Protein AF-A0A2G5LLR0-F1 (afdb_monomer_lite)

Structure (mmCIF, N/CA/C/O backbone):
data_AF-A0A2G5LLR0-F1
#
_entry.id   AF-A0A2G5LLR0-F1
#
loop_
_atom_site.group_PDB
_atom_site.id
_atom_site.type_symbol
_atom_site.label_atom_id
_atom_site.label_alt_id
_atom_site.label_comp_id
_atom_site.label_asym_id
_atom_site.label_entity_id
_atom_site.label_seq_id
_atom_site.pdbx_PDB_ins_code
_atom_site.Cartn_x
_atom_site.Cartn_y
_atom_site.Cartn_z
_atom_site.occupancy
_atom_site.B_iso_or_equiv
_atom_site.auth_seq_id
_atom_site.auth_comp_id
_atom_site.auth_asym_id
_atom_site.auth_atom_id
_atom_site.pdbx_PDB_model_num
ATOM 1 N N . MET A 1 1 ? 50.215 10.017 -49.770 1.00 57.88 1 MET A N 1
ATOM 2 C CA . MET A 1 1 ? 49.683 8.935 -48.911 1.00 57.88 1 MET A CA 1
ATOM 3 C C . MET A 1 1 ? 49.084 9.412 -47.589 1.00 57.88 1 MET A C 1
ATOM 5 O O . MET A 1 1 ? 48.068 8.863 -47.212 1.00 57.88 1 MET A O 1
ATOM 9 N N . GLN A 1 2 ? 49.632 10.407 -46.873 1.00 67.75 2 GLN A N 1
ATOM 10 C CA . GLN A 1 2 ? 49.030 10.844 -45.594 1.00 67.75 2 GLN A CA 1
ATOM 11 C C . GLN A 1 2 ? 47.757 11.704 -45.754 1.00 67.75 2 GLN A C 1
ATOM 13 O O . GLN A 1 2 ? 46.810 11.515 -44.999 1.00 67.75 2 GLN A O 1
ATOM 18 N N . ILE A 1 3 ? 47.694 12.601 -46.752 1.00 74.75 3 ILE A N 1
ATOM 19 C CA . ILE A 1 3 ? 46.533 13.493 -46.976 1.00 74.75 3 ILE A CA 1
ATOM 20 C C . ILE A 1 3 ? 45.230 12.725 -47.264 1.00 74.75 3 ILE A C 1
ATOM 22 O O . ILE A 1 3 ? 44.184 13.072 -46.723 1.00 74.75 3 ILE A O 1
ATOM 26 N N . GLU A 1 4 ? 45.286 11.662 -48.069 1.00 77.50 4 GLU A N 1
ATOM 27 C CA . GLU A 1 4 ? 44.109 10.853 -48.426 1.00 77.50 4 GLU A CA 1
ATOM 28 C C . GLU A 1 4 ? 43.542 10.125 -47.199 1.00 77.50 4 GLU A C 1
ATOM 30 O O . GLU A 1 4 ? 42.330 10.104 -46.988 1.00 77.50 4 GLU A O 1
ATOM 35 N N . THR A 1 5 ? 44.417 9.623 -46.322 1.00 83.62 5 THR A N 1
ATOM 36 C CA . THR A 1 5 ? 44.028 8.997 -45.052 1.00 83.62 5 THR A CA 1
ATOM 37 C C . THR A 1 5 ? 43.317 9.981 -44.121 1.00 83.62 5 THR A C 1
ATOM 39 O O . THR A 1 5 ? 42.313 9.617 -43.511 1.00 83.62 5 THR A O 1
ATOM 42 N N . TYR A 1 6 ? 43.769 11.238 -44.036 1.00 84.44 6 TYR A N 1
ATOM 43 C CA . TYR A 1 6 ? 43.101 12.257 -43.212 1.00 84.44 6 TYR A CA 1
ATOM 44 C C . TYR A 1 6 ? 41.673 12.553 -43.682 1.00 84.44 6 TYR A C 1
ATOM 46 O O . TYR A 1 6 ? 40.776 12.691 -42.851 1.00 84.44 6 TYR A O 1
ATOM 54 N N . ILE A 1 7 ? 41.444 12.610 -44.997 1.00 84.38 7 ILE A N 1
ATOM 55 C CA . ILE A 1 7 ? 40.114 12.872 -45.568 1.00 84.38 7 ILE A CA 1
ATOM 56 C C . ILE A 1 7 ? 39.158 11.711 -45.259 1.00 84.38 7 ILE A C 1
ATOM 58 O O . ILE A 1 7 ? 38.023 11.940 -44.840 1.00 84.38 7 ILE A O 1
ATOM 62 N N . ILE A 1 8 ? 39.627 10.466 -45.395 1.00 84.69 8 ILE A N 1
ATOM 63 C CA . ILE A 1 8 ? 38.828 9.266 -45.099 1.00 84.69 8 ILE A CA 1
ATOM 64 C C . ILE A 1 8 ? 38.470 9.203 -43.607 1.00 84.69 8 ILE A C 1
ATOM 66 O O . ILE A 1 8 ? 37.311 8.980 -43.254 1.00 84.69 8 ILE A O 1
ATOM 70 N N . VAL A 1 9 ? 39.441 9.452 -42.723 1.00 88.88 9 VAL A N 1
ATOM 71 C CA . VAL A 1 9 ? 39.224 9.442 -41.268 1.00 88.88 9 VAL A CA 1
ATOM 72 C C . VAL A 1 9 ? 38.271 10.562 -40.837 1.00 88.88 9 VAL A C 1
ATOM 74 O O . VAL A 1 9 ? 37.388 10.327 -40.012 1.00 88.88 9 VAL A O 1
ATOM 77 N N . ALA A 1 10 ? 38.390 11.756 -41.425 1.00 87.81 10 ALA A N 1
ATOM 78 C CA . ALA A 1 10 ? 37.488 12.871 -41.146 1.00 87.81 10 ALA A CA 1
ATOM 79 C C . ALA A 1 10 ? 36.044 12.571 -41.585 1.00 87.81 10 ALA A C 1
ATOM 81 O O . ALA A 1 10 ? 35.111 12.795 -40.814 1.00 87.81 10 ALA A O 1
ATOM 82 N N . GLY A 1 11 ? 35.850 12.007 -42.783 1.00 87.62 11 GLY A N 1
ATOM 83 C CA . GLY A 1 11 ? 34.526 11.609 -43.271 1.00 87.62 11 GLY A CA 1
ATOM 84 C C . GLY A 1 11 ? 33.871 10.538 -42.393 1.00 87.62 11 GLY A C 1
ATOM 85 O O . GLY A 1 11 ? 32.687 10.638 -42.064 1.00 87.62 11 GLY A O 1
ATOM 86 N N . LEU A 1 12 ? 34.655 9.555 -41.939 1.00 92.62 12 LEU A N 1
ATOM 87 C CA . LEU A 1 12 ? 34.179 8.512 -41.033 1.00 92.62 12 LEU A CA 1
ATOM 88 C C . LEU A 1 12 ? 33.760 9.097 -39.674 1.00 92.62 12 LEU A C 1
ATOM 90 O O . LEU A 1 12 ? 32.678 8.786 -39.179 1.00 92.62 12 LEU A O 1
ATOM 94 N N . LEU A 1 13 ? 34.574 9.985 -39.096 1.00 93.06 13 LEU A N 1
ATOM 95 C CA . LEU A 1 13 ? 34.265 10.647 -37.825 1.00 93.06 13 LEU A CA 1
ATOM 96 C C . LEU A 1 13 ? 32.965 11.450 -37.894 1.00 93.06 13 LEU A C 1
ATOM 98 O O . LEU A 1 13 ? 32.121 11.324 -37.007 1.00 93.06 13 LEU A O 1
ATOM 102 N N . VAL A 1 14 ? 32.763 12.224 -38.961 1.00 93.25 14 VAL A N 1
ATOM 103 C CA . VAL A 1 14 ? 31.525 12.997 -39.152 1.00 93.25 14 VAL A CA 1
ATOM 104 C C . VAL A 1 14 ? 30.312 12.069 -39.270 1.00 93.25 14 VAL A C 1
ATOM 106 O O . VAL A 1 14 ? 29.283 12.328 -38.643 1.00 93.25 14 VAL A O 1
ATOM 109 N N . GLY A 1 15 ? 30.439 10.955 -39.998 1.00 91.25 15 GLY A N 1
ATOM 110 C CA . GLY A 1 15 ? 29.382 9.947 -40.111 1.00 91.25 15 GLY A CA 1
ATOM 111 C C . GLY A 1 15 ? 28.999 9.321 -38.766 1.00 91.25 15 GLY A C 1
ATOM 112 O O . GLY A 1 15 ? 27.812 9.218 -38.441 1.00 91.25 15 GLY A O 1
ATOM 113 N N . TRP A 1 16 ? 29.985 8.964 -37.938 1.00 94.69 16 TRP A N 1
ATOM 114 C CA . TRP A 1 16 ? 29.744 8.416 -36.598 1.00 94.69 16 TRP A CA 1
ATOM 115 C C . TRP A 1 16 ? 29.105 9.434 -35.654 1.00 94.69 16 TRP A C 1
ATOM 117 O O . TRP A 1 16 ? 28.158 9.096 -34.943 1.00 94.69 16 TRP A O 1
ATOM 127 N N . ILE A 1 17 ? 29.560 10.689 -35.683 1.00 93.25 17 ILE A N 1
ATOM 128 C CA . ILE A 1 17 ? 28.996 11.764 -34.856 1.00 93.25 17 ILE A CA 1
ATOM 129 C C . ILE A 1 17 ? 27.536 12.032 -35.242 1.00 93.25 17 ILE A C 1
ATOM 131 O O . ILE A 1 17 ? 26.672 12.105 -34.365 1.00 93.25 17 ILE A O 1
ATOM 135 N N . ALA A 1 18 ? 27.234 12.123 -36.540 1.00 93.00 18 ALA A N 1
ATOM 136 C CA . ALA A 1 18 ? 25.869 12.329 -37.023 1.00 93.00 18 ALA A CA 1
ATOM 137 C C . ALA A 1 18 ? 24.941 11.170 -36.619 1.00 93.00 18 ALA A C 1
ATOM 139 O O . ALA A 1 18 ? 23.823 11.392 -36.144 1.00 93.00 18 ALA A O 1
ATOM 140 N N . THR A 1 19 ? 25.431 9.935 -36.738 1.00 92.56 19 THR A N 1
ATOM 141 C CA . THR A 1 19 ? 24.680 8.733 -36.354 1.00 92.56 19 THR A CA 1
ATOM 142 C C . THR A 1 19 ? 24.414 8.701 -34.849 1.00 92.56 19 THR A C 1
ATOM 144 O O . THR A 1 19 ? 23.276 8.491 -34.424 1.00 92.56 19 THR A O 1
ATOM 147 N N . ALA A 1 20 ? 25.428 8.988 -34.028 1.00 92.44 20 ALA A N 1
ATOM 148 C CA . ALA A 1 20 ? 25.291 9.051 -32.576 1.00 92.44 20 ALA A CA 1
ATOM 149 C C . ALA A 1 20 ? 24.283 10.128 -32.148 1.00 92.44 20 ALA A C 1
ATOM 151 O O . ALA A 1 20 ? 23.409 9.869 -31.319 1.00 92.44 20 ALA A O 1
ATOM 152 N N . PHE A 1 21 ? 24.340 11.316 -32.758 1.00 93.81 21 PHE A N 1
ATOM 153 C CA . PHE A 1 21 ? 23.394 12.393 -32.477 1.00 93.81 21 PHE A CA 1
ATOM 154 C C . PHE A 1 21 ? 21.944 11.976 -32.772 1.00 93.81 21 PHE A C 1
ATOM 156 O O . PHE A 1 21 ? 21.043 12.213 -31.959 1.00 93.81 21 PHE A O 1
ATOM 163 N N . PHE A 1 22 ? 21.710 11.310 -33.905 1.00 92.06 22 PHE A N 1
ATOM 164 C CA . PHE A 1 22 ? 20.374 10.856 -34.281 1.00 92.06 22 PHE A CA 1
ATOM 165 C C . PHE A 1 22 ? 19.854 9.748 -33.354 1.00 92.06 22 PHE A C 1
ATOM 167 O O . PHE A 1 22 ? 18.702 9.803 -32.916 1.00 92.06 22 PHE A O 1
ATOM 174 N N . LEU A 1 23 ? 20.712 8.792 -32.982 1.00 91.06 23 LEU A N 1
ATOM 175 C CA . LEU A 1 23 ? 20.376 7.717 -32.045 1.00 91.06 23 LEU A CA 1
ATOM 176 C C . LEU A 1 23 ? 20.024 8.251 -30.654 1.00 91.06 23 LEU A C 1
ATOM 178 O O . LEU A 1 23 ? 19.020 7.831 -30.082 1.00 91.06 23 LEU A O 1
ATOM 182 N N . ILE A 1 24 ? 20.784 9.218 -30.133 1.00 89.75 24 ILE A N 1
ATOM 183 C CA . ILE A 1 24 ? 20.501 9.852 -28.835 1.00 89.75 24 ILE A CA 1
ATOM 184 C C . ILE A 1 24 ? 19.157 10.588 -28.870 1.00 89.75 24 ILE A C 1
ATOM 186 O O . ILE A 1 24 ? 18.375 10.533 -27.919 1.00 89.75 24 ILE A O 1
ATOM 190 N N . LYS A 1 25 ? 18.852 11.285 -29.969 1.00 90.38 25 LYS A N 1
ATOM 191 C CA . LYS A 1 25 ? 17.575 11.993 -30.119 1.00 90.38 25 LYS A CA 1
ATOM 192 C C . LYS A 1 25 ? 16.397 11.019 -30.200 1.00 90.38 25 LYS A C 1
ATOM 194 O O . LYS A 1 25 ? 15.358 11.256 -29.579 1.00 90.38 25 LYS A O 1
ATOM 199 N N . ALA A 1 26 ? 16.556 9.926 -30.943 1.00 88.25 26 ALA A N 1
ATOM 200 C CA . ALA A 1 26 ? 15.540 8.890 -31.075 1.00 88.25 26 ALA A CA 1
ATOM 201 C C . ALA A 1 26 ? 15.302 8.152 -29.749 1.00 88.25 26 ALA A C 1
ATOM 203 O O . ALA A 1 26 ? 14.148 7.978 -29.353 1.00 88.25 26 ALA A O 1
ATOM 204 N N . SER A 1 27 ? 16.368 7.792 -29.027 1.00 86.88 27 SER A N 1
ATOM 205 C CA . SER A 1 27 ? 16.272 7.085 -27.748 1.00 86.88 27 SER A CA 1
ATOM 206 C C . SER A 1 27 ? 15.604 7.938 -26.675 1.00 86.88 27 SER A C 1
ATOM 208 O O . SER A 1 27 ? 14.671 7.466 -26.033 1.00 86.88 27 SER A O 1
ATOM 210 N N . LYS A 1 28 ? 15.966 9.222 -26.546 1.00 85.06 28 LYS A N 1
ATOM 211 C CA . LYS A 1 28 ? 15.291 10.153 -25.622 1.00 85.06 28 LYS A CA 1
ATOM 212 C C . LYS A 1 28 ? 13.794 10.272 -25.914 1.00 85.06 28 LYS A C 1
ATOM 214 O O . LYS A 1 28 ? 12.980 10.238 -24.996 1.00 85.06 28 LYS A O 1
ATOM 219 N N . LYS A 1 29 ? 13.417 10.370 -27.193 1.00 85.19 29 LYS A N 1
ATOM 220 C CA . LYS A 1 29 ? 12.010 10.456 -27.614 1.00 85.19 29 LYS A CA 1
ATOM 221 C C . LYS A 1 29 ? 11.238 9.163 -27.332 1.00 85.19 29 LYS A C 1
ATOM 223 O O . LYS A 1 29 ? 10.074 9.224 -26.942 1.00 85.19 29 LYS A O 1
ATOM 228 N N . ALA A 1 30 ? 11.863 8.007 -27.542 1.00 80.56 30 ALA A N 1
ATOM 229 C CA . ALA A 1 30 ? 11.269 6.712 -27.228 1.00 80.56 30 ALA A CA 1
ATOM 230 C C . ALA A 1 30 ? 11.129 6.509 -25.712 1.00 80.56 30 ALA A C 1
ATOM 232 O O . ALA A 1 30 ? 10.073 6.079 -25.259 1.00 80.56 30 ALA A O 1
ATOM 233 N N . PHE A 1 31 ? 12.144 6.893 -24.934 1.00 78.31 31 PHE A N 1
ATOM 234 C CA . PHE A 1 31 ? 12.137 6.791 -23.477 1.00 78.31 31 PHE A CA 1
ATOM 235 C C . PHE A 1 31 ? 11.061 7.678 -22.846 1.00 78.31 31 PHE A C 1
ATOM 237 O O . PHE A 1 31 ? 10.290 7.187 -22.032 1.00 78.31 31 PHE A O 1
ATOM 244 N N . ALA A 1 32 ? 10.933 8.939 -23.278 1.00 82.12 32 ALA A N 1
ATOM 245 C CA . ALA A 1 32 ? 9.870 9.831 -22.806 1.00 82.12 32 ALA A CA 1
ATOM 246 C C . ALA A 1 32 ? 8.473 9.232 -23.053 1.00 82.12 32 ALA A C 1
ATOM 248 O O . ALA A 1 32 ? 7.661 9.139 -22.141 1.00 82.12 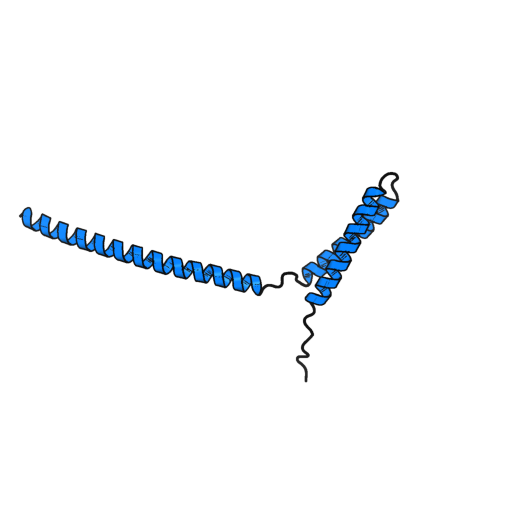32 ALA A O 1
ATOM 249 N N . ARG A 1 33 ? 8.231 8.703 -24.260 1.00 78.44 33 ARG A N 1
ATOM 250 C CA . ARG A 1 33 ? 6.960 8.038 -24.598 1.00 78.44 33 ARG A CA 1
ATOM 251 C C . ARG A 1 33 ? 6.715 6.756 -23.802 1.00 78.44 33 ARG A C 1
ATOM 253 O O . ARG A 1 33 ? 5.568 6.459 -23.484 1.00 78.44 33 ARG A O 1
ATOM 260 N N . GLY A 1 34 ? 7.763 5.976 -23.539 1.00 79.94 34 GLY A N 1
ATOM 261 C CA . GLY A 1 34 ? 7.680 4.762 -22.727 1.00 79.94 34 GLY A CA 1
ATOM 262 C C . GLY A 1 34 ? 7.370 5.076 -21.266 1.00 79.94 34 GLY A C 1
ATOM 263 O O . GLY A 1 34 ? 6.501 4.438 -20.679 1.00 79.94 34 GLY A O 1
ATOM 264 N N . PHE A 1 35 ? 8.021 6.101 -20.714 1.00 81.50 35 PHE A N 1
ATOM 265 C CA . PHE A 1 35 ? 7.795 6.576 -19.354 1.00 81.50 35 PHE A CA 1
ATOM 266 C C . PH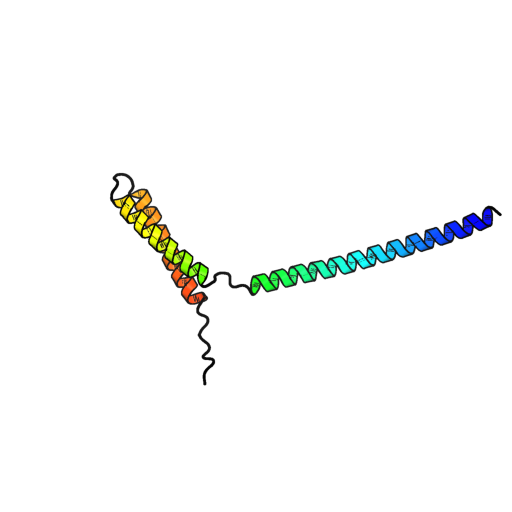E A 1 35 ? 6.378 7.132 -19.173 1.00 81.50 35 PHE A C 1
ATOM 268 O O . PHE A 1 35 ? 5.672 6.674 -18.281 1.00 81.50 35 PHE A O 1
ATOM 275 N N . ASP A 1 36 ? 5.914 8.020 -20.059 1.00 79.06 36 ASP A N 1
ATOM 276 C CA . ASP A 1 36 ? 4.558 8.586 -19.985 1.00 79.06 36 ASP A CA 1
ATOM 277 C C . ASP A 1 36 ? 3.476 7.498 -20.063 1.00 79.06 36 ASP A C 1
ATOM 279 O O . ASP A 1 36 ? 2.506 7.517 -19.305 1.00 79.06 36 ASP A O 1
ATOM 283 N N . ARG A 1 37 ? 3.653 6.498 -20.941 1.00 79.12 37 ARG A N 1
ATOM 284 C CA . ARG A 1 37 ? 2.746 5.340 -21.004 1.00 79.12 37 ARG A CA 1
ATOM 285 C C . ARG A 1 37 ? 2.802 4.501 -19.734 1.00 79.12 37 ARG A C 1
ATOM 287 O O . ARG A 1 37 ? 1.751 4.117 -19.240 1.00 79.12 37 ARG A O 1
ATOM 294 N N . GLY A 1 38 ? 3.993 4.228 -19.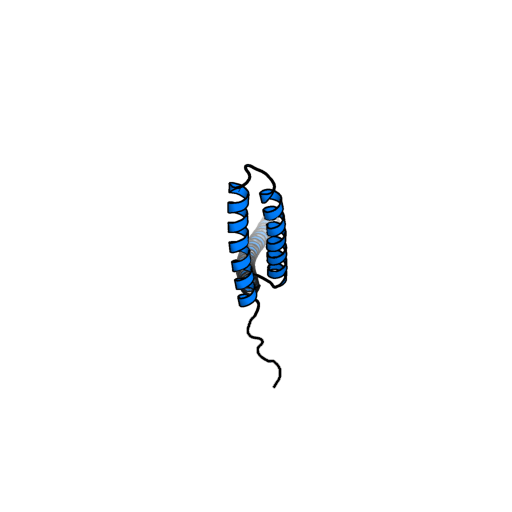204 1.00 78.25 38 GLY A N 1
ATOM 295 C CA . GLY A 1 38 ? 4.157 3.458 -17.971 1.00 78.25 38 GLY A CA 1
ATOM 296 C C . GLY A 1 38 ? 3.501 4.137 -16.769 1.00 78.25 38 GLY A C 1
ATOM 297 O O . GLY A 1 38 ? 2.790 3.486 -16.011 1.00 78.25 38 GLY A O 1
ATOM 298 N N . VAL A 1 39 ? 3.672 5.454 -16.632 1.00 83.25 39 VAL A N 1
ATOM 299 C CA . VAL A 1 39 ? 3.050 6.246 -15.562 1.00 83.25 39 VAL A CA 1
ATOM 300 C C . VAL A 1 39 ? 1.530 6.279 -15.707 1.00 83.25 39 VAL A C 1
ATOM 302 O O . VAL A 1 39 ? 0.827 6.096 -14.715 1.00 83.25 39 VAL A O 1
ATOM 305 N N . ASN A 1 40 ? 1.010 6.463 -16.923 1.00 81.31 40 ASN A N 1
ATOM 306 C CA . ASN A 1 40 ? -0.435 6.454 -17.158 1.00 81.31 40 ASN A CA 1
ATOM 307 C C . ASN A 1 40 ? -1.052 5.077 -16.888 1.00 81.31 40 ASN A C 1
ATOM 309 O O . ASN A 1 40 ? -2.049 5.008 -16.182 1.00 81.31 40 ASN A O 1
ATOM 313 N N . LEU A 1 41 ? -0.425 3.989 -17.345 1.00 81.00 41 LEU A N 1
ATOM 314 C CA . LEU A 1 41 ? -0.888 2.624 -17.068 1.00 81.00 41 LEU A CA 1
ATOM 315 C C . LEU A 1 41 ? -0.841 2.296 -15.571 1.00 81.00 41 LEU A C 1
ATOM 317 O O . LEU A 1 41 ? -1.789 1.728 -15.039 1.00 81.00 41 LEU A O 1
ATOM 321 N N . ALA A 1 42 ? 0.222 2.692 -14.865 1.00 77.38 42 ALA A N 1
ATOM 322 C CA . ALA A 1 42 ? 0.310 2.516 -13.416 1.00 77.38 42 ALA A C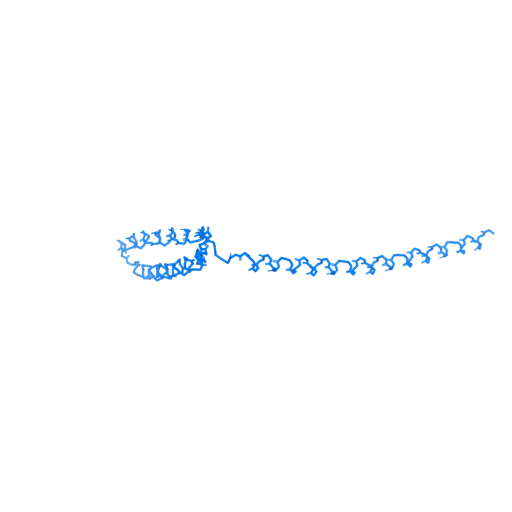A 1
ATOM 323 C C . ALA A 1 42 ? -0.779 3.316 -12.682 1.00 77.38 42 ALA A C 1
ATOM 325 O O . ALA A 1 42 ? -1.378 2.823 -11.726 1.00 77.38 42 ALA A O 1
ATOM 326 N N . ARG A 1 43 ? -1.073 4.536 -13.146 1.00 74.56 43 ARG A N 1
ATOM 327 C CA . ARG A 1 43 ? -2.149 5.373 -12.606 1.00 74.56 43 ARG A CA 1
ATOM 328 C C . ARG A 1 43 ? -3.527 4.770 -12.874 1.00 74.56 43 ARG A C 1
ATOM 330 O O . ARG A 1 43 ? -4.347 4.748 -11.963 1.00 74.56 43 ARG A O 1
ATOM 337 N N . GLU A 1 44 ? -3.770 4.268 -14.081 1.00 73.75 44 GLU A N 1
ATOM 338 C CA . GLU A 1 44 ? -5.007 3.577 -14.454 1.00 73.75 44 GLU A CA 1
ATOM 339 C C . GLU A 1 44 ? -5.199 2.312 -13.614 1.00 73.75 44 GLU A C 1
ATOM 341 O O . GLU A 1 44 ? -6.253 2.132 -13.009 1.00 73.75 44 GLU A O 1
ATOM 346 N N . GLN A 1 45 ? -4.156 1.493 -13.468 1.00 71.38 45 GLN A N 1
ATOM 347 C CA . GLN A 1 45 ? -4.180 0.297 -12.628 1.00 71.38 45 GLN A CA 1
ATOM 348 C C . GLN A 1 45 ? -4.430 0.631 -11.149 1.00 71.38 45 GLN A C 1
ATOM 350 O O . GLN A 1 45 ? -5.211 -0.051 -10.490 1.00 71.38 45 GLN A O 1
ATOM 355 N N . HIS A 1 46 ? -3.828 1.700 -10.620 1.00 64.56 46 HIS A N 1
ATOM 356 C CA . HIS A 1 46 ? -4.133 2.177 -9.268 1.00 64.56 46 HIS A CA 1
ATOM 357 C C . HIS A 1 46 ? -5.544 2.749 -9.128 1.00 64.56 46 HIS A C 1
ATOM 359 O O . HIS A 1 46 ? -6.138 2.599 -8.068 1.00 64.56 46 HIS A O 1
ATOM 365 N N . SER A 1 47 ? -6.100 3.371 -10.169 1.00 65.62 47 SER A N 1
ATOM 366 C CA . SER A 1 47 ? -7.495 3.825 -10.153 1.00 65.62 47 SER A CA 1
ATOM 367 C C . SER A 1 47 ? -8.505 2.682 -10.298 1.00 65.62 47 SER A C 1
ATOM 369 O O . SER A 1 47 ? -9.627 2.804 -9.817 1.00 65.62 47 SER A O 1
ATOM 371 N N . ALA A 1 48 ? -8.107 1.579 -10.939 1.00 62.66 48 ALA A N 1
ATOM 372 C CA . ALA A 1 48 ? -8.929 0.390 -11.139 1.00 62.66 48 ALA A CA 1
ATOM 373 C C . ALA A 1 48 ? -8.885 -0.574 -9.943 1.00 62.66 48 ALA A C 1
ATOM 375 O O . ALA A 1 48 ? -9.803 -1.373 -9.768 1.00 62.66 48 ALA A O 1
ATOM 376 N N . SER A 1 49 ? -7.840 -0.507 -9.112 1.00 61.00 49 SER A N 1
ATOM 377 C CA . SER A 1 49 ? -7.794 -1.264 -7.865 1.00 61.00 49 SER A CA 1
ATOM 378 C C . SER A 1 49 ? -8.724 -0.612 -6.839 1.00 61.00 49 SER A C 1
ATOM 380 O O . SER A 1 49 ? -8.551 0.572 -6.535 1.00 61.00 49 SER A O 1
ATOM 382 N N . PRO A 1 50 ? -9.685 -1.349 -6.257 1.00 65.56 50 PRO A N 1
ATOM 383 C CA . PRO A 1 50 ? -10.500 -0.805 -5.184 1.00 65.56 50 PRO A CA 1
ATOM 384 C C . PRO A 1 50 ? -9.600 -0.417 -4.004 1.00 65.56 50 PRO A C 1
ATOM 386 O O . PRO A 1 50 ? -8.689 -1.156 -3.631 1.00 65.56 50 PRO A O 1
ATOM 389 N N . ALA A 1 51 ? -9.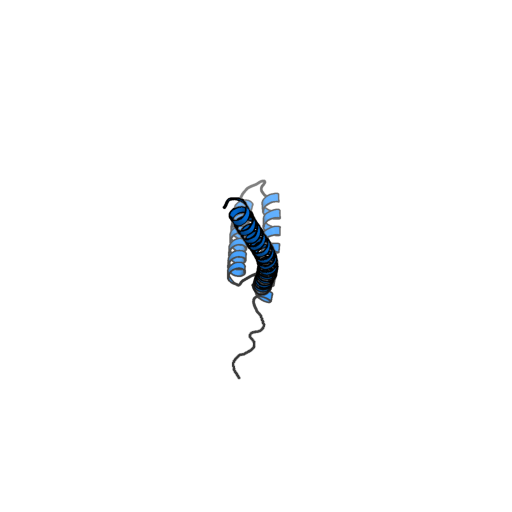850 0.756 -3.417 1.00 66.50 51 ALA A N 1
ATOM 390 C CA . ALA A 1 51 ? -9.080 1.271 -2.281 1.00 66.50 51 ALA A CA 1
ATOM 391 C C . ALA A 1 51 ? -9.274 0.451 -0.986 1.00 66.50 51 ALA A C 1
ATOM 393 O O . ALA A 1 51 ? -8.528 0.634 -0.028 1.00 66.50 51 ALA A O 1
ATOM 394 N N . CYS A 1 52 ? -10.288 -0.415 -0.948 1.00 69.00 52 CYS A N 1
ATOM 395 C CA . CYS A 1 52 ? -10.584 -1.351 0.130 1.00 69.00 52 CYS A CA 1
ATOM 396 C C . CYS A 1 52 ? -11.147 -2.631 -0.485 1.00 69.00 52 CYS A C 1
ATOM 398 O O . CYS A 1 52 ? -12.075 -2.561 -1.293 1.00 69.00 52 CYS A O 1
ATOM 400 N N . ASN A 1 53 ? -10.605 -3.781 -0.098 1.00 75.38 53 ASN A N 1
ATOM 401 C CA . ASN A 1 53 ? -11.125 -5.088 -0.489 1.00 75.38 53 ASN A CA 1
ATOM 402 C C . ASN A 1 53 ? -11.960 -5.718 0.653 1.00 75.38 53 ASN A C 1
ATOM 404 O O . ASN A 1 53 ? -12.142 -5.135 1.726 1.00 75.38 53 ASN A O 1
ATOM 408 N N . ILE A 1 54 ? -12.518 -6.907 0.404 1.00 77.06 54 ILE A N 1
ATOM 409 C CA . ILE A 1 54 ? -13.293 -7.657 1.408 1.00 77.06 54 ILE A CA 1
ATOM 410 C C . ILE A 1 54 ? -12.384 -8.155 2.548 1.00 77.06 54 ILE A C 1
ATOM 412 O O . ILE A 1 54 ? -12.801 -8.149 3.708 1.00 77.06 54 ILE A O 1
ATOM 416 N N . ASP A 1 55 ? -11.131 -8.502 2.253 1.00 81.75 55 ASP A N 1
ATOM 417 C CA . ASP A 1 55 ? -10.153 -8.947 3.257 1.00 81.75 55 ASP A CA 1
ATOM 418 C C . ASP A 1 55 ? -9.846 -7.837 4.282 1.00 81.75 55 ASP A C 1
ATOM 420 O O . ASP A 1 55 ? -9.740 -8.087 5.485 1.00 81.75 55 ASP A O 1
ATOM 424 N N . ASP A 1 56 ? -9.792 -6.581 3.834 1.00 81.50 56 ASP A N 1
ATOM 425 C CA . ASP A 1 56 ? -9.597 -5.393 4.659 1.00 81.50 56 ASP A CA 1
ATOM 426 C C . ASP A 1 56 ? -10.797 -5.197 5.600 1.00 81.50 56 ASP A C 1
ATOM 428 O O . ASP A 1 56 ? -10.637 -4.770 6.750 1.00 81.50 56 ASP A O 1
ATOM 432 N N . HIS A 1 57 ? -12.015 -5.515 5.142 1.00 81.25 57 HIS A N 1
ATOM 433 C CA . HIS A 1 57 ? -13.216 -5.480 5.979 1.00 81.25 57 HIS A CA 1
ATOM 434 C C . HIS A 1 57 ? -13.150 -6.549 7.079 1.00 81.25 57 HIS A C 1
ATOM 436 O O . HIS A 1 57 ? -13.422 -6.254 8.251 1.00 81.25 57 HIS A O 1
ATOM 442 N N . GLU A 1 58 ? -12.746 -7.774 6.734 1.00 85.00 58 GLU A N 1
ATOM 443 C CA . GLU A 1 58 ? -12.565 -8.854 7.707 1.00 85.00 58 GLU A CA 1
ATOM 444 C C . GLU A 1 58 ? -11.494 -8.481 8.745 1.00 85.00 58 GLU A C 1
ATOM 446 O O . GLU A 1 58 ? -11.713 -8.610 9.955 1.00 85.00 58 GLU A O 1
ATOM 451 N N . LEU A 1 59 ? -10.362 -7.938 8.290 1.00 87.81 59 LEU A N 1
ATOM 452 C CA . LEU A 1 59 ? -9.282 -7.469 9.152 1.00 87.81 59 LEU A CA 1
ATOM 453 C C . LEU A 1 59 ? -9.759 -6.362 10.100 1.00 87.81 59 LEU A C 1
ATOM 455 O O . LEU A 1 59 ? -9.528 -6.437 11.309 1.00 87.81 59 LEU A O 1
ATOM 459 N N . THR A 1 60 ? -10.472 -5.360 9.582 1.00 87.00 60 THR A N 1
ATOM 460 C CA . THR A 1 60 ? -11.011 -4.255 10.392 1.00 87.00 60 THR A CA 1
ATOM 461 C C . THR A 1 60 ? -11.988 -4.772 11.451 1.00 87.00 60 THR A C 1
ATOM 463 O O . THR A 1 60 ? -11.992 -4.300 12.594 1.00 87.00 60 THR A O 1
ATOM 466 N N . THR A 1 61 ? -12.778 -5.790 11.115 1.00 86.06 61 THR A N 1
ATOM 467 C CA . THR A 1 61 ? -13.702 -6.441 12.050 1.00 86.06 61 THR A CA 1
ATOM 468 C C . THR A 1 61 ? -12.949 -7.185 13.154 1.00 86.06 61 THR A C 1
ATOM 470 O O . THR A 1 61 ? -13.251 -6.986 14.332 1.00 86.06 61 THR A O 1
ATOM 473 N N . LYS A 1 62 ? -11.906 -7.953 12.809 1.00 90.81 62 LYS A N 1
ATOM 474 C CA . LYS A 1 62 ? -11.026 -8.638 13.779 1.00 90.81 62 LYS A CA 1
ATOM 475 C C . LYS A 1 62 ? -10.303 -7.663 14.712 1.00 90.81 62 LYS A C 1
ATOM 477 O O . LYS A 1 62 ? -10.159 -7.921 15.905 1.00 90.81 62 LYS A O 1
ATOM 482 N N . ILE A 1 63 ? -9.861 -6.520 14.193 1.00 91.12 63 ILE A N 1
ATOM 483 C CA . ILE A 1 63 ? -9.260 -5.458 15.009 1.00 91.12 63 ILE A CA 1
ATOM 484 C C . ILE A 1 63 ? -10.311 -4.874 15.960 1.00 91.12 63 ILE A C 1
ATOM 486 O O . ILE A 1 63 ? -10.063 -4.683 17.146 1.00 91.12 63 ILE A O 1
ATOM 490 N N . THR A 1 64 ? -11.527 -4.633 15.476 1.00 90.56 64 THR A N 1
ATOM 491 C CA . THR A 1 64 ? -12.612 -4.089 16.303 1.00 90.56 64 THR A CA 1
ATOM 492 C C . THR A 1 64 ? -12.982 -5.029 17.457 1.00 90.56 64 THR A C 1
ATOM 494 O O . THR A 1 64 ? -13.243 -4.558 18.569 1.00 90.56 64 THR A O 1
ATOM 497 N N . THR A 1 65 ? -12.985 -6.347 17.230 1.00 90.94 65 THR A N 1
ATOM 498 C CA . THR A 1 65 ? -13.252 -7.341 18.282 1.00 90.94 65 THR A CA 1
ATOM 499 C C . THR A 1 65 ? -12.110 -7.427 19.291 1.00 90.94 65 THR A C 1
ATOM 501 O O . THR A 1 65 ? -12.378 -7.426 20.494 1.00 90.94 65 THR A O 1
ATOM 504 N N . SER A 1 66 ? -10.850 -7.405 18.844 1.00 92.19 66 SER A N 1
ATOM 505 C CA . SER A 1 66 ? -9.690 -7.422 19.746 1.00 92.19 66 SER A CA 1
ATOM 506 C C . SER A 1 66 ? -9.596 -6.157 20.606 1.00 92.19 66 SER A C 1
ATOM 508 O O . SER A 1 66 ? -9.367 -6.257 21.812 1.00 92.19 66 SER A O 1
ATOM 510 N N . LEU A 1 67 ? -9.895 -4.974 20.048 1.00 89.62 67 LEU A N 1
ATOM 511 C CA . LEU A 1 67 ? -10.040 -3.741 20.833 1.00 89.62 67 LEU A CA 1
ATOM 512 C C . LEU A 1 67 ? -11.160 -3.858 21.874 1.00 89.62 67 LEU A C 1
ATOM 514 O O . LEU A 1 67 ? -11.041 -3.304 22.965 1.00 89.62 67 LEU A O 1
ATOM 518 N N . GLY A 1 68 ? -12.241 -4.576 21.560 1.00 89.50 68 GLY A N 1
ATOM 519 C CA . GLY A 1 68 ? -13.300 -4.880 22.519 1.00 89.50 68 GLY A CA 1
ATOM 520 C C . GLY A 1 68 ? -12.784 -5.648 23.736 1.00 89.50 68 GLY A C 1
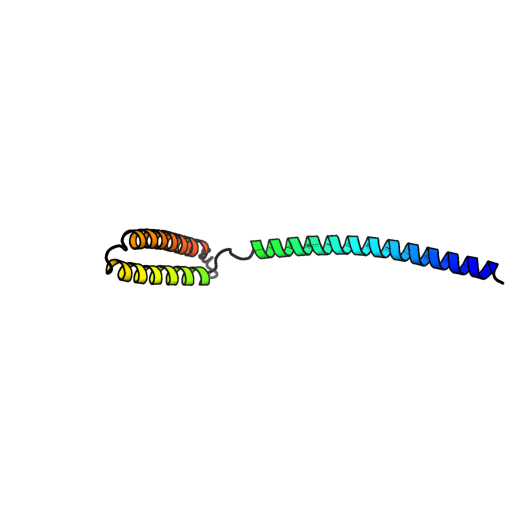ATOM 521 O O . GLY A 1 68 ? -13.033 -5.231 24.864 1.00 89.50 68 GLY A O 1
ATOM 522 N N . LEU A 1 69 ? -12.012 -6.713 23.511 1.00 90.38 69 LEU A N 1
ATOM 523 C CA . LEU A 1 69 ? -11.401 -7.509 24.582 1.00 90.38 69 LEU A CA 1
ATOM 524 C C . LEU A 1 69 ? -10.401 -6.693 25.415 1.00 90.38 69 LEU A C 1
ATOM 526 O O . LEU A 1 69 ? -10.379 -6.798 26.643 1.00 90.38 69 LEU A O 1
ATOM 530 N N . ALA A 1 70 ? -9.605 -5.841 24.765 1.00 86.38 70 ALA A N 1
ATOM 531 C CA . ALA A 1 70 ? -8.662 -4.961 25.452 1.00 86.38 70 ALA A CA 1
ATOM 532 C C . ALA A 1 70 ? -9.380 -3.948 26.360 1.00 86.38 70 ALA A C 1
ATOM 534 O O . ALA A 1 70 ? -8.957 -3.727 27.493 1.00 86.38 70 ALA A O 1
ATOM 535 N N . VAL A 1 71 ? -10.504 -3.379 25.906 1.00 90.19 71 VAL A N 1
ATOM 536 C CA . VAL A 1 71 ? -11.339 -2.484 26.724 1.00 90.19 71 VAL A CA 1
ATOM 537 C C . VAL A 1 71 ? -11.871 -3.192 27.965 1.00 90.19 71 VAL A C 1
ATOM 539 O O . VAL A 1 71 ? -11.781 -2.627 29.052 1.00 90.19 71 VAL A O 1
ATOM 542 N N . GLU A 1 72 ? -12.414 -4.402 27.823 1.00 90.31 72 GLU A N 1
ATOM 543 C CA . GLU A 1 72 ? -12.922 -5.161 28.975 1.00 90.31 72 GLU A CA 1
ATOM 544 C C . GLU A 1 72 ? -11.806 -5.504 29.964 1.00 90.31 72 GLU A C 1
ATOM 546 O O . GLU A 1 72 ? -11.998 -5.409 31.173 1.00 90.31 72 GLU A O 1
ATOM 551 N N . THR A 1 73 ? -10.613 -5.802 29.451 1.00 88.00 73 THR A N 1
ATOM 552 C CA . THR A 1 73 ? -9.434 -6.056 30.282 1.00 88.00 73 THR A CA 1
ATOM 553 C C . THR A 1 73 ? -9.027 -4.804 31.057 1.00 88.00 73 THR A C 1
ATOM 555 O O . THR A 1 73 ? -8.831 -4.868 32.266 1.00 88.00 73 THR A O 1
ATOM 558 N N . TRP A 1 74 ? -8.936 -3.646 30.397 1.00 87.44 74 TRP A N 1
ATOM 559 C CA . TRP A 1 74 ? -8.532 -2.400 31.051 1.00 87.44 74 TRP A CA 1
ATOM 560 C C . TRP A 1 74 ? -9.551 -1.897 32.063 1.00 87.44 74 TRP A C 1
ATOM 562 O O . TRP A 1 74 ? -9.144 -1.447 33.124 1.00 87.44 74 TRP A O 1
ATOM 572 N N . LYS A 1 75 ? -10.854 -2.069 31.820 1.00 87.50 75 LYS A N 1
ATOM 573 C CA . LYS A 1 75 ? -11.897 -1.723 32.802 1.00 87.50 75 LYS A CA 1
ATOM 574 C C . LYS A 1 75 ? -11.690 -2.368 34.179 1.00 87.50 75 LYS A C 1
ATOM 576 O O . LYS A 1 75 ? -12.154 -1.806 35.165 1.00 87.50 75 LYS A O 1
ATOM 581 N N . ALA A 1 76 ? -11.019 -3.518 34.253 1.00 86.88 76 ALA A N 1
ATOM 582 C CA . ALA A 1 76 ? -10.723 -4.192 35.514 1.00 86.88 76 ALA A CA 1
ATOM 583 C C . ALA A 1 76 ? -9.589 -3.526 36.323 1.00 86.88 76 ALA A C 1
ATOM 585 O O . ALA A 1 76 ? -9.422 -3.842 37.500 1.00 86.88 76 ALA A O 1
ATOM 586 N N . PHE A 1 77 ? -8.815 -2.610 35.726 1.00 86.69 77 PHE A N 1
ATOM 587 C CA . PHE A 1 77 ? -7.683 -1.939 36.368 1.00 86.69 77 PHE A CA 1
ATOM 588 C C . PHE A 1 77 ? -8.010 -0.476 36.718 1.00 86.69 77 PHE A C 1
ATOM 590 O O . PHE A 1 77 ? -8.397 0.288 35.825 1.00 86.69 77 PHE A O 1
ATOM 597 N N . PRO A 1 78 ? -7.795 -0.042 37.977 1.00 83.69 78 PRO A N 1
ATOM 598 C CA . PRO A 1 78 ? -7.983 1.354 38.373 1.00 83.69 78 PRO A CA 1
ATOM 599 C C . PRO A 1 78 ? -6.954 2.272 37.690 1.00 83.69 78 PRO A C 1
ATOM 601 O O . PRO A 1 78 ? -5.789 1.899 37.547 1.00 83.69 78 PRO A O 1
ATOM 604 N N . GLY A 1 79 ? -7.365 3.477 37.273 1.00 88.62 79 GLY A N 1
ATOM 605 C CA . GLY A 1 79 ? -6.484 4.458 36.621 1.00 88.62 79 GLY A CA 1
ATOM 606 C C . GLY A 1 79 ? -6.363 4.312 35.097 1.00 88.62 79 GLY A C 1
ATOM 607 O O . GLY A 1 79 ? -5.543 4.986 34.470 1.00 88.62 79 GLY A O 1
ATOM 608 N N . THR A 1 80 ? -7.155 3.432 34.475 1.00 89.19 80 THR A N 1
ATOM 609 C CA . THR A 1 80 ? -7.150 3.201 33.017 1.00 89.19 80 THR A CA 1
ATOM 610 C C . THR A 1 80 ? -8.341 3.835 32.288 1.00 89.19 80 THR A C 1
ATOM 612 O O . THR A 1 80 ? -8.551 3.596 31.096 1.00 89.19 80 THR A O 1
ATOM 615 N N . GLU A 1 81 ? -9.111 4.695 32.954 1.00 90.31 81 GLU A N 1
ATOM 616 C CA . GLU A 1 81 ? -10.378 5.248 32.459 1.00 90.31 81 GLU A CA 1
ATOM 617 C C . GLU A 1 81 ? -10.182 6.036 31.153 1.00 90.31 81 GLU A C 1
ATOM 619 O O . GLU A 1 81 ? -10.976 5.931 30.214 1.00 90.31 81 GLU A O 1
ATOM 624 N N . ILE A 1 82 ? -9.068 6.769 31.049 1.00 89.69 82 ILE A N 1
ATOM 625 C CA . ILE A 1 82 ? -8.689 7.524 29.845 1.00 89.69 82 ILE A CA 1
ATOM 626 C C . ILE A 1 82 ? -8.393 6.575 28.673 1.00 89.69 82 ILE A C 1
ATOM 628 O O . ILE A 1 82 ? -8.775 6.847 27.530 1.00 89.69 82 ILE A O 1
ATOM 632 N N . MET A 1 83 ? -7.733 5.449 28.946 1.00 87.12 83 MET A N 1
ATOM 633 C CA . MET A 1 83 ? -7.389 4.446 27.938 1.00 87.12 83 MET A CA 1
ATOM 634 C C . MET A 1 83 ? -8.645 3.728 27.441 1.00 87.12 83 MET A C 1
ATOM 636 O O . MET A 1 83 ? -8.866 3.648 26.233 1.00 87.12 83 MET A O 1
ATOM 640 N N . VAL A 1 84 ? -9.529 3.331 28.359 1.00 89.19 84 VAL A N 1
ATOM 641 C CA . VAL A 1 84 ? -10.851 2.769 28.050 1.00 89.19 84 VAL A CA 1
ATOM 642 C C . VAL A 1 84 ? -11.670 3.729 27.181 1.00 89.19 84 VAL A C 1
ATOM 644 O O . VAL A 1 84 ? -12.243 3.312 26.173 1.00 89.19 84 VAL A O 1
ATOM 647 N N . ALA A 1 85 ? -11.705 5.023 27.512 1.00 90.62 85 ALA A N 1
ATOM 648 C CA . ALA A 1 85 ? -12.425 6.025 26.725 1.00 90.62 85 ALA A CA 1
ATOM 649 C C . ALA A 1 85 ? -11.838 6.197 25.311 1.00 90.62 85 ALA A C 1
ATOM 651 O O . ALA A 1 85 ? -12.582 6.221 24.324 1.00 90.62 85 ALA A O 1
ATOM 652 N N . ARG A 1 86 ? -10.505 6.271 25.191 1.00 89.25 86 ARG A N 1
ATOM 653 C CA . ARG A 1 86 ? -9.809 6.400 23.901 1.00 89.25 86 ARG A CA 1
ATOM 654 C C . ARG A 1 86 ? -10.068 5.195 23.001 1.00 89.25 86 ARG A C 1
ATOM 656 O O . ARG A 1 86 ? -10.415 5.366 21.833 1.00 89.25 86 ARG A O 1
ATOM 663 N N . VAL A 1 87 ? -9.943 3.993 23.547 1.00 90.62 87 VAL A N 1
ATOM 664 C CA . VAL A 1 87 ? -10.067 2.745 22.785 1.00 90.62 87 VAL A CA 1
ATOM 665 C C . VAL A 1 87 ? -11.528 2.499 22.403 1.00 90.62 87 VAL A C 1
ATOM 667 O O . VAL A 1 87 ? -11.806 2.095 21.277 1.00 90.62 87 VAL A O 1
ATOM 670 N N . ASN A 1 88 ? -12.488 2.876 23.254 1.00 90.25 88 ASN A N 1
ATOM 671 C CA . ASN A 1 88 ? -13.905 2.893 22.879 1.00 90.25 88 ASN A CA 1
ATOM 672 C C . ASN A 1 88 ? -14.199 3.842 21.709 1.00 90.25 88 ASN A C 1
ATOM 674 O O . ASN A 1 88 ? -14.970 3.491 20.813 1.00 90.25 88 ASN A O 1
ATOM 678 N N . LYS A 1 89 ? -13.582 5.031 21.679 1.00 91.69 89 LYS A N 1
ATOM 679 C CA . LYS A 1 89 ? -13.716 5.953 20.542 1.00 91.69 89 LYS A CA 1
ATOM 680 C C . LYS A 1 89 ? -13.154 5.334 19.259 1.00 91.69 89 LYS A C 1
ATOM 682 O O . LYS A 1 89 ? -13.834 5.365 18.236 1.00 91.69 89 LYS A O 1
ATOM 687 N N . GLN A 1 90 ? -11.968 4.728 19.326 1.00 90.25 90 GLN A N 1
ATOM 688 C CA . GLN A 1 90 ? -11.345 4.044 18.187 1.00 90.25 90 GLN A CA 1
ATOM 689 C C . GLN A 1 90 ? -12.209 2.886 17.680 1.00 90.25 90 GLN A C 1
ATOM 691 O O . GLN A 1 90 ? -12.473 2.797 16.485 1.00 90.25 90 GLN A O 1
ATOM 696 N N . ARG A 1 91 ? -12.745 2.058 18.582 1.00 90.81 91 ARG A N 1
ATOM 697 C CA . ARG A 1 91 ? -13.657 0.954 18.246 1.00 90.81 91 ARG A CA 1
ATOM 698 C C . ARG A 1 91 ? -14.917 1.438 17.515 1.00 90.81 91 ARG A C 1
ATOM 700 O O . ARG A 1 91 ? -15.346 0.818 16.542 1.00 90.81 91 ARG A O 1
ATOM 707 N N . ARG A 1 92 ? -15.509 2.561 17.938 1.00 89.00 92 ARG A N 1
ATOM 708 C CA . ARG A 1 92 ? -16.667 3.171 17.247 1.00 89.00 92 ARG A CA 1
ATOM 709 C C . ARG A 1 92 ? -16.311 3.685 15.850 1.00 89.00 92 ARG A C 1
ATOM 711 O O . ARG A 1 92 ? -17.093 3.523 14.923 1.00 89.00 92 ARG A O 1
ATOM 718 N N . GLN A 1 93 ? -15.133 4.284 15.686 1.00 90.44 93 GLN A N 1
ATOM 719 C CA . GLN A 1 93 ? -14.669 4.756 14.378 1.00 90.44 93 GLN A CA 1
ATOM 720 C C . GLN A 1 93 ? -14.373 3.592 13.425 1.00 90.44 93 GLN A C 1
ATOM 722 O O . GLN A 1 93 ? -14.798 3.635 12.274 1.00 90.44 93 GLN A O 1
ATOM 727 N N . LEU A 1 94 ? -13.713 2.540 13.916 1.00 88.25 94 LEU A N 1
ATOM 728 C CA . LEU A 1 94 ? -13.396 1.332 13.149 1.00 88.25 94 LEU A CA 1
ATOM 729 C C . LEU A 1 94 ? -14.653 0.567 12.728 1.00 88.25 94 LEU A C 1
ATOM 731 O O . LEU A 1 94 ? -14.759 0.177 11.574 1.00 88.25 94 LEU A O 1
ATOM 735 N N . SER A 1 95 ? -15.641 0.420 13.614 1.00 86.75 95 SER A N 1
ATOM 736 C CA . SER A 1 95 ? -16.924 -0.210 13.255 1.00 86.75 95 SER A CA 1
ATOM 737 C C . SER A 1 95 ? -17.703 0.594 12.210 1.00 86.75 95 SER A C 1
ATOM 739 O O . SER A 1 95 ? -18.225 0.018 11.258 1.00 86.75 95 SER A O 1
ATOM 741 N N . ALA A 1 96 ? -17.735 1.926 12.327 1.00 87.44 96 ALA A N 1
ATOM 742 C CA . ALA A 1 96 ? -18.345 2.779 11.309 1.00 87.44 96 ALA A CA 1
ATOM 743 C C . ALA A 1 96 ? -17.599 2.706 9.965 1.00 87.44 96 ALA A C 1
ATOM 745 O O . ALA A 1 96 ? -18.226 2.745 8.907 1.00 87.44 96 ALA A O 1
ATOM 746 N N . PHE A 1 97 ? -16.269 2.596 9.995 1.00 85.00 97 PHE A N 1
ATOM 747 C CA . PHE A 1 97 ? -15.453 2.409 8.799 1.00 85.00 97 PHE A CA 1
ATOM 748 C C . PHE A 1 97 ? -15.703 1.040 8.155 1.00 85.00 97 PHE A C 1
ATOM 750 O O . PHE A 1 97 ? -16.010 0.994 6.969 1.00 85.00 97 PHE A O 1
ATOM 757 N N . ALA A 1 98 ? -15.708 -0.045 8.934 1.00 84.94 98 ALA A N 1
ATOM 758 C CA . ALA A 1 98 ? -16.019 -1.391 8.455 1.00 84.94 98 ALA A CA 1
ATOM 759 C C . ALA A 1 98 ? -17.408 -1.467 7.800 1.00 84.94 98 ALA A C 1
ATOM 761 O O . ALA A 1 98 ? -17.549 -2.080 6.746 1.00 84.94 98 ALA A O 1
ATOM 762 N N . ALA A 1 99 ? -18.419 -0.800 8.369 1.00 82.94 99 ALA A N 1
ATOM 763 C CA . ALA A 1 99 ? -19.758 -0.725 7.781 1.00 82.94 99 ALA A CA 1
ATOM 764 C C . ALA A 1 99 ? -19.775 0.035 6.442 1.00 82.94 99 ALA A C 1
ATOM 766 O O . ALA A 1 99 ? -20.441 -0.381 5.496 1.00 82.94 99 ALA A O 1
ATOM 767 N N . LYS A 1 100 ? -19.013 1.131 6.332 1.00 82.62 100 LYS A N 1
ATOM 768 C CA . LYS A 1 100 ? -18.853 1.861 5.064 1.00 82.62 100 LYS A CA 1
ATOM 769 C C . LYS A 1 100 ? -18.105 1.035 4.022 1.00 82.62 100 LYS A C 1
ATOM 771 O O . LYS A 1 100 ? -18.485 1.067 2.860 1.00 82.62 100 LYS A O 1
ATOM 776 N N . MET A 1 101 ? -17.079 0.291 4.434 1.00 78.94 101 MET A N 1
ATOM 777 C CA . MET A 1 101 ? -16.369 -0.639 3.557 1.00 78.94 101 MET A CA 1
ATOM 778 C C . MET A 1 101 ? -17.291 -1.747 3.069 1.00 78.94 101 MET A C 1
ATOM 780 O O . MET A 1 101 ? -17.276 -2.035 1.885 1.00 78.94 101 MET A O 1
ATOM 784 N N . TRP A 1 102 ? -18.129 -2.317 3.941 1.00 75.94 102 TRP A N 1
ATOM 785 C CA . TRP A 1 102 ? -19.122 -3.318 3.544 1.00 75.94 102 TRP A CA 1
ATOM 786 C C . TRP A 1 102 ? -20.065 -2.774 2.467 1.00 75.94 102 TRP A C 1
ATOM 788 O O . TRP A 1 102 ? -20.292 -3.428 1.458 1.00 75.94 102 TRP A O 1
ATOM 798 N N . LEU A 1 103 ? -20.553 -1.542 2.639 1.00 74.19 103 LEU A N 1
ATOM 799 C CA . LEU A 1 103 ? -21.438 -0.890 1.673 1.00 74.19 103 LEU A CA 1
ATOM 800 C C . LEU A 1 103 ? -20.731 -0.517 0.358 1.00 74.19 103 LEU A C 1
ATOM 802 O O . LEU A 1 103 ? -21.350 -0.568 -0.695 1.00 74.19 103 LEU A O 1
ATOM 806 N N . ALA A 1 104 ? -19.448 -0.152 0.404 1.00 70.00 104 ALA A N 1
ATOM 807 C CA . ALA A 1 104 ? -18.656 0.156 -0.788 1.00 70.00 104 ALA A CA 1
ATOM 808 C C . ALA A 1 104 ? -18.173 -1.103 -1.533 1.00 70.00 104 ALA A C 1
ATOM 810 O O . ALA A 1 104 ? -18.022 -1.074 -2.751 1.00 70.00 104 ALA A O 1
ATOM 811 N N . ALA A 1 105 ? -17.925 -2.195 -0.805 1.00 63.88 105 ALA A N 1
ATOM 812 C CA . ALA A 1 105 ? -17.486 -3.484 -1.334 1.00 63.88 105 ALA A CA 1
ATOM 813 C C . ALA A 1 105 ? -18.649 -4.370 -1.808 1.00 63.88 105 ALA A C 1
ATOM 815 O O . ALA A 1 105 ? -18.394 -5.384 -2.450 1.00 63.88 105 ALA A O 1
ATOM 816 N N . TYR A 1 106 ? -19.899 -3.986 -1.524 1.00 59.25 106 TYR A N 1
ATOM 817 C CA . TYR A 1 106 ? -21.095 -4.464 -2.217 1.00 59.25 106 TYR A CA 1
ATOM 818 C C . TYR A 1 106 ? -21.395 -3.496 -3.378 1.00 59.25 106 TYR A C 1
ATOM 820 O O . TYR A 1 106 ? -22.229 -2.597 -3.236 1.00 59.25 106 TYR A O 1
ATOM 828 N N . PRO A 1 107 ? -20.756 -3.627 -4.560 1.00 53.88 107 PRO A N 1
ATOM 829 C CA . PRO A 1 107 ? -21.459 -3.205 -5.759 1.00 53.88 107 PRO A CA 1
ATOM 830 C C . PRO A 1 107 ? -22.763 -4.007 -5.765 1.00 53.88 107 PRO A C 1
ATOM 832 O O . PRO A 1 107 ? -22.752 -5.180 -5.380 1.00 53.88 107 PRO A O 1
ATOM 835 N N . ALA A 1 108 ? -23.887 -3.376 -6.120 1.00 47.41 108 ALA A N 1
ATOM 836 C CA . ALA A 1 108 ? -25.130 -4.100 -6.355 1.00 47.41 108 ALA A CA 1
ATOM 837 C C . ALA A 1 108 ? -24.772 -5.395 -7.088 1.00 47.41 108 ALA A C 1
ATOM 839 O O . ALA A 1 108 ? -24.066 -5.334 -8.099 1.00 47.41 108 ALA A O 1
ATOM 840 N N . GLN A 1 109 ? -25.154 -6.542 -6.525 1.00 46.69 109 GLN A N 1
ATOM 841 C CA . GLN A 1 109 ? -25.190 -7.779 -7.284 1.00 46.69 109 GLN A CA 1
ATOM 842 C C . GLN A 1 109 ? -26.083 -7.437 -8.477 1.00 46.69 109 GLN A C 1
ATOM 844 O O . GLN A 1 109 ? -27.297 -7.353 -8.349 1.00 46.69 109 GLN A O 1
ATOM 849 N N . LEU A 1 110 ? -25.471 -7.035 -9.592 1.00 47.16 110 LEU A N 1
ATOM 850 C CA . LEU A 1 110 ? -26.141 -6.987 -10.871 1.00 47.16 110 LEU A CA 1
ATOM 851 C C . LEU A 1 110 ? -26.425 -8.451 -11.108 1.00 47.16 110 LEU A C 1
ATOM 853 O O . LEU A 1 110 ? -25.498 -9.195 -11.420 1.00 47.16 110 LEU A O 1
ATOM 857 N N . ASP A 1 111 ? -27.657 -8.842 -10.802 1.00 46.12 111 ASP A N 1
ATOM 858 C CA . ASP A 1 111 ? -28.204 -10.164 -11.027 1.00 46.12 111 ASP A CA 1
ATOM 859 C C . ASP A 1 111 ? -27.817 -10.600 -12.444 1.00 46.12 111 ASP A C 1
ATOM 861 O O . ASP A 1 111 ? -28.450 -10.243 -13.435 1.00 46.12 111 ASP A O 1
ATOM 865 N N . THR A 1 112 ? -26.722 -11.348 -12.564 1.00 45.97 112 THR A N 1
ATOM 866 C CA . THR A 1 112 ? -26.397 -12.108 -13.765 1.00 45.97 112 THR A CA 1
ATOM 867 C C . THR A 1 112 ? -27.192 -13.400 -13.696 1.00 45.97 112 THR A C 1
ATOM 869 O O . THR A 1 112 ? -26.602 -14.467 -13.611 1.00 45.97 112 THR A O 1
ATOM 872 N N . GLU A 1 113 ? -28.517 -13.291 -13.639 1.00 43.84 113 GLU A N 1
ATOM 873 C CA . GLU A 1 113 ? -29.457 -14.403 -13.777 1.00 43.84 113 GLU A CA 1
ATOM 874 C C . GLU A 1 113 ? -30.875 -13.850 -14.009 1.00 43.84 113 GLU A C 1
ATOM 876 O O . GLU A 1 113 ? -31.626 -13.603 -13.067 1.00 43.84 113 GLU A O 1
ATOM 881 N N . ALA A 1 114 ? -31.216 -13.629 -15.285 1.00 36.66 114 ALA A N 1
ATOM 882 C CA . ALA A 1 114 ? -32.562 -13.773 -15.860 1.00 36.66 114 ALA A CA 1
ATOM 883 C C . ALA A 1 114 ? -32.488 -13.747 -17.396 1.00 36.66 114 ALA A C 1
ATOM 885 O O . ALA A 1 114 ? -32.011 -12.730 -17.951 1.00 36.66 114 ALA A O 1
#

Secondary structure (DSSP, 8-state):
-HHHHHHHHHHHHHHHHHHHHHHHHHHHHHHHHHHHHHHHHHHHHHHHS-SS-HHHHHHHHHHHHHHHHHHHHHHTSTT-HHHHHHHHHHHHHHHHHHHHHHHHH---------

Radius of gyration: 32.87 Å; chains: 1; bounding box: 82×28×87 Å

pLDDT: mean 80.9, std 12.77, range [36.66, 94.69]

Sequence (114 aa):
MQIETYIIVAGLLVGWIATAFFLIKASKKAFARGFDRGVNLAREQHSASPACNIDDHELTTKITTSLGLAVETWKAFPGTEIMVARVNKQRRQLSAFAAKMWLAAYPAQLDTEA

Foldseek 3Di:
DVVVVVVVVVVVVVVVVVVVVVVVVVVVVVVVVVVVVVVVVVVVVVVPDPPDEVVNLVVLVVVLVVLVVVLVVQVVDPPCVVVNVVSVVVSVVSVVVSVVSVVVNDPPPPPPDD